Protein AF-A0A7V8LQ61-F1 (afdb_monomer)

Foldseek 3Di:
DDPPPPDDLVVLLVQLVVLLVVLVCLLVVLVVVLVVVLVVLQQVQLVPDPVSGRPPVSVVVSVVSVVVSVVVNVVSVVSSVVSNVSSVVSNVVSVVVVVVLVVQCVCVVVVVDPDHGPD

Radius of gyration: 26.33 Å; Cα contacts (8 Å, |Δi|>4): 80; chains: 1; bounding box: 48×16×79 Å

Organism: NCBI:txid83262

Sequence (119 aa):
MTDLLQVDPEALLSFAQQLDGRADDLEAGLAAQRMKVESVVA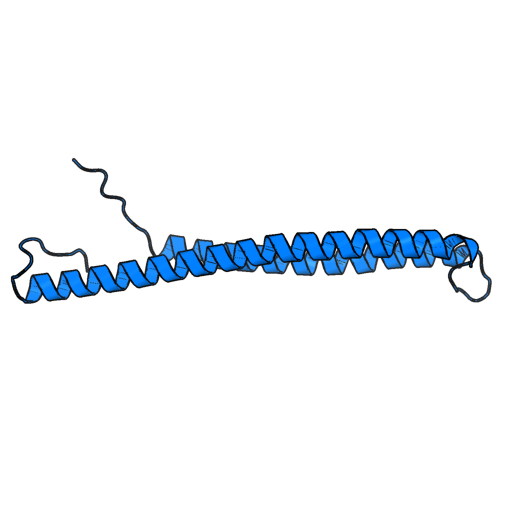RSGSLYTRDGRVAPVFKPMGSALAGVLDHAEENVGAVTATLRHDAELLREFVAQHEAAEQRAVHGWESGELQVKPRG

Mean predicted aligned error: 6.9 Å

Structure (mmCIF, N/CA/C/O backbone):
data_AF-A0A7V8LQ61-F1
#
_entry.id   AF-A0A7V8LQ61-F1
#
loop_
_atom_site.group_PDB
_atom_site.id
_atom_site.type_symbol
_atom_site.label_atom_id
_atom_site.label_alt_id
_atom_site.label_comp_id
_atom_site.label_asym_id
_atom_site.label_entity_id
_atom_site.label_seq_id
_atom_site.pdbx_PDB_ins_code
_atom_site.Cartn_x
_atom_site.Cartn_y
_atom_site.Cartn_z
_atom_site.occupancy
_atom_site.B_iso_or_equiv
_atom_site.auth_seq_id
_atom_site.auth_comp_id
_atom_site.auth_asym_id
_atom_site.auth_atom_id
_atom_site.pdbx_PDB_model_num
ATOM 1 N N . MET A 1 1 ? -0.844 3.196 41.492 1.00 37.62 1 MET A N 1
ATOM 2 C CA . MET A 1 1 ? -2.079 3.521 40.752 1.00 37.62 1 MET A CA 1
ATOM 3 C C . MET A 1 1 ? -1.843 3.070 39.337 1.00 37.62 1 MET A C 1
ATOM 5 O O . MET A 1 1 ? -0.885 3.524 38.734 1.00 37.62 1 MET A O 1
ATOM 9 N N . THR A 1 2 ? -2.592 2.061 38.920 1.00 43.72 2 THR A N 1
ATOM 10 C CA . THR A 1 2 ? -2.462 1.350 37.651 1.00 43.72 2 THR A CA 1
ATOM 11 C C . THR A 1 2 ? -2.472 2.325 36.481 1.00 43.72 2 THR A C 1
ATOM 13 O O . THR A 1 2 ? -3.417 3.098 36.333 1.00 43.72 2 THR A O 1
ATOM 16 N N . ASP A 1 3 ? -1.417 2.252 35.674 1.00 42.91 3 ASP A N 1
ATOM 17 C CA . ASP A 1 3 ? -1.360 2.733 34.296 1.00 42.91 3 ASP A CA 1
ATOM 18 C C . ASP A 1 3 ? -2.420 1.934 33.517 1.00 42.91 3 ASP A C 1
ATOM 20 O O . ASP A 1 3 ? -2.165 0.881 32.935 1.00 42.91 3 ASP A O 1
ATOM 24 N N . LEU A 1 4 ? -3.685 2.325 33.680 1.00 49.53 4 LEU A N 1
ATOM 25 C CA . LEU A 1 4 ? -4.788 1.792 32.900 1.00 49.53 4 LEU A CA 1
ATOM 26 C C . LEU A 1 4 ? -4.533 2.290 31.487 1.00 49.53 4 LEU A C 1
ATOM 28 O O . LEU A 1 4 ? -4.757 3.471 31.240 1.00 49.53 4 LEU A O 1
ATOM 32 N N . LEU A 1 5 ? -4.031 1.402 30.621 1.00 56.56 5 LEU A N 1
ATOM 33 C CA . LEU A 1 5 ? -3.982 1.558 29.167 1.00 56.56 5 LEU A CA 1
ATOM 34 C C . LEU A 1 5 ? -5.220 2.340 28.710 1.00 56.56 5 LEU A C 1
ATOM 36 O O . LEU A 1 5 ? -6.316 1.790 28.619 1.00 56.56 5 LEU A O 1
ATOM 40 N N . GLN A 1 6 ? -5.060 3.648 28.509 1.00 69.31 6 GLN A N 1
ATOM 41 C CA . GLN A 1 6 ? -6.094 4.475 27.915 1.00 69.31 6 GLN A CA 1
ATOM 42 C C . GLN A 1 6 ? -6.022 4.194 26.425 1.00 69.31 6 GLN A C 1
ATOM 44 O O . GLN A 1 6 ? -5.112 4.652 25.740 1.00 69.31 6 GLN A O 1
ATOM 49 N N . VAL A 1 7 ? -6.944 3.361 25.953 1.00 78.69 7 VAL A N 1
ATOM 50 C CA . VAL A 1 7 ? -7.161 3.178 24.524 1.00 78.69 7 VAL A CA 1
ATOM 51 C C . VAL A 1 7 ? -7.783 4.468 23.999 1.00 78.69 7 VAL A C 1
ATOM 53 O O . VAL A 1 7 ? -8.758 4.954 24.570 1.00 78.69 7 VAL A O 1
ATOM 56 N N . ASP A 1 8 ? -7.194 5.025 22.943 1.00 89.00 8 ASP A N 1
ATOM 57 C CA . ASP A 1 8 ? -7.723 6.164 22.191 1.00 89.00 8 ASP A CA 1
ATOM 58 C C . ASP A 1 8 ? -8.240 5.645 20.835 1.00 89.00 8 ASP A C 1
ATOM 60 O O . ASP A 1 8 ? -7.44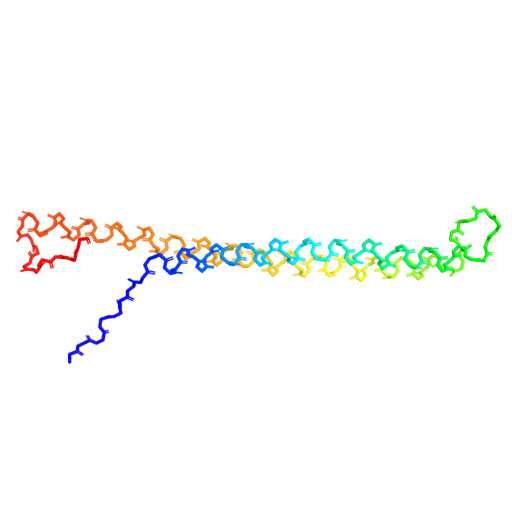4 5.432 19.913 1.00 89.00 8 ASP A O 1
ATOM 64 N N . PRO A 1 9 ? -9.553 5.364 20.712 1.00 90.25 9 PRO A N 1
ATOM 65 C CA . PRO A 1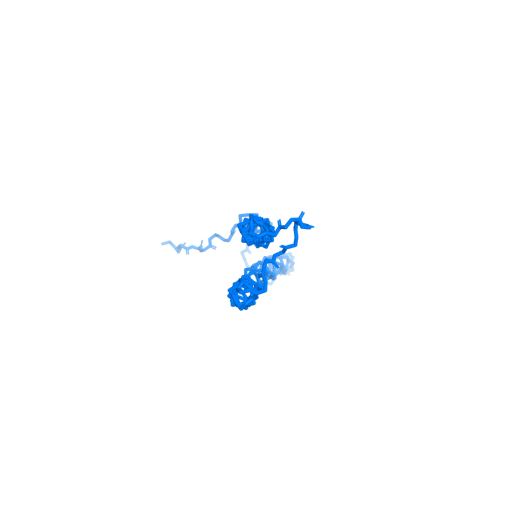 9 ? -10.133 4.810 19.492 1.00 90.25 9 PRO A CA 1
ATOM 66 C C . PRO A 1 9 ? -9.935 5.707 18.272 1.00 90.25 9 PRO A C 1
ATOM 68 O O . PRO A 1 9 ? -9.657 5.212 17.182 1.00 90.25 9 PRO A O 1
ATOM 71 N N . GLU A 1 10 ? -10.037 7.025 18.446 1.00 92.62 10 GLU A N 1
ATOM 72 C CA . GLU A 1 10 ? -9.917 7.984 17.349 1.00 92.62 10 GLU A CA 1
ATOM 73 C C . GLU A 1 10 ? -8.484 8.017 16.813 1.00 92.62 10 GLU A C 1
ATOM 75 O O . GLU A 1 10 ? -8.272 7.966 15.597 1.00 92.62 10 GLU A O 1
ATOM 80 N N . ALA A 1 11 ? -7.487 8.007 17.704 1.00 94.19 11 ALA A N 1
ATOM 81 C CA . ALA A 1 11 ? -6.088 7.910 17.304 1.00 94.19 11 ALA A CA 1
ATOM 82 C C . ALA A 1 11 ? -5.787 6.600 16.554 1.00 94.19 11 ALA A C 1
ATOM 84 O O . ALA A 1 11 ? -5.074 6.623 15.548 1.00 94.19 11 ALA A O 1
ATOM 85 N N . LEU A 1 12 ? -6.350 5.468 16.995 1.00 95.38 12 LEU A N 1
ATOM 86 C CA . LEU A 1 12 ? -6.172 4.173 16.327 1.00 95.38 12 LEU A CA 1
ATOM 87 C C . LEU A 1 12 ? -6.837 4.135 14.943 1.00 95.38 12 LEU A C 1
ATOM 89 O O . LEU A 1 12 ? -6.228 3.648 13.990 1.00 95.38 12 LEU A O 1
ATOM 93 N N . LEU A 1 13 ? -8.044 4.692 14.801 1.00 97.19 13 LEU A N 1
ATOM 94 C CA . LEU A 1 13 ? -8.728 4.800 13.508 1.00 97.19 13 LEU A CA 1
ATOM 95 C C . LEU A 1 13 ? -7.996 5.747 12.548 1.00 97.19 13 LEU A C 1
ATOM 97 O O . LEU A 1 13 ? -7.850 5.434 11.365 1.00 97.19 13 LEU A O 1
ATOM 101 N N . SER A 1 14 ? -7.485 6.871 13.055 1.00 97.88 14 SER A N 1
ATOM 102 C CA . SER A 1 14 ? -6.642 7.792 12.287 1.00 97.88 14 SER A CA 1
ATOM 103 C C . SER A 1 14 ? -5.362 7.106 11.815 1.00 97.88 14 SER A C 1
ATOM 105 O O . SER A 1 14 ? -4.975 7.237 10.653 1.00 97.88 14 SER A O 1
ATOM 107 N N . PHE A 1 15 ? -4.726 6.310 12.678 1.00 97.44 15 PHE A N 1
ATOM 108 C CA . PHE A 1 15 ? -3.546 5.543 12.299 1.00 97.44 15 PHE A CA 1
ATOM 109 C C . PHE A 1 15 ? -3.863 4.487 11.231 1.00 97.44 15 PHE A C 1
ATOM 111 O O . PHE A 1 15 ? -3.153 4.416 10.230 1.00 97.44 15 PHE A O 1
ATOM 118 N N . ALA A 1 16 ? -4.969 3.749 11.363 1.00 98.12 16 ALA A N 1
ATOM 119 C CA . ALA A 1 16 ? -5.434 2.818 10.333 1.00 98.12 16 ALA A CA 1
ATOM 120 C C . ALA A 1 16 ? -5.654 3.517 8.977 1.00 98.12 16 ALA A C 1
ATOM 122 O O . ALA A 1 16 ? -5.218 3.026 7.939 1.00 98.12 16 ALA A O 1
ATOM 123 N N . GLN A 1 17 ? -6.263 4.706 8.975 1.00 98.25 17 GLN A N 1
ATOM 124 C CA . GLN A 1 17 ? -6.431 5.501 7.755 1.00 98.25 17 GLN A CA 1
ATOM 125 C C . GLN A 1 17 ? -5.089 5.944 7.151 1.00 98.25 17 GLN A C 1
ATOM 127 O O . GLN A 1 17 ? -4.940 5.974 5.929 1.00 98.25 17 GLN A O 1
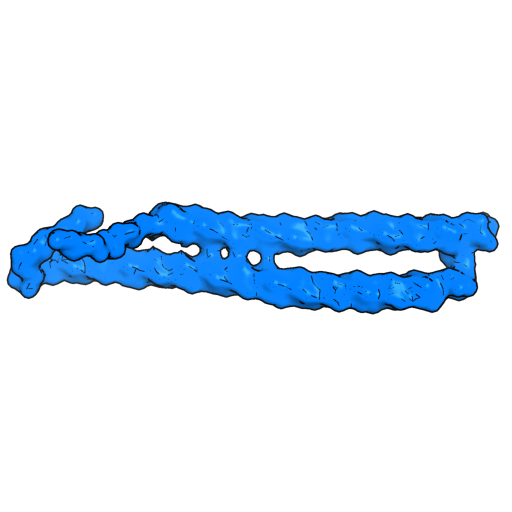ATOM 132 N N . GLN A 1 18 ? -4.101 6.281 7.984 1.00 98.38 18 GLN A N 1
ATOM 133 C CA . GLN A 1 18 ? -2.759 6.617 7.507 1.00 98.38 18 GLN A CA 1
ATOM 134 C C . GLN A 1 18 ? -2.068 5.414 6.859 1.00 98.38 18 GLN A C 1
ATOM 136 O O . GLN A 1 18 ? -1.392 5.603 5.850 1.00 98.38 18 GLN A O 1
ATOM 141 N N . LEU A 1 19 ? -2.234 4.200 7.395 1.00 98.44 19 LEU A N 1
ATOM 142 C CA . LEU A 1 19 ? -1.677 2.982 6.795 1.00 98.44 19 LEU A CA 1
ATOM 143 C C . LEU A 1 19 ? -2.233 2.745 5.384 1.00 98.44 19 LEU A C 1
ATOM 145 O O . LEU A 1 19 ? -1.447 2.532 4.460 1.00 98.44 19 LEU A O 1
ATOM 149 N N . ASP A 1 20 ? -3.548 2.887 5.199 1.00 98.06 20 ASP A N 1
ATOM 150 C CA . ASP A 1 20 ? -4.178 2.787 3.876 1.00 98.06 20 ASP A CA 1
ATOM 151 C C . ASP A 1 20 ? -3.665 3.871 2.918 1.00 98.06 20 ASP A C 1
ATOM 153 O O . ASP A 1 20 ? -3.262 3.572 1.797 1.00 98.06 20 ASP A O 1
ATOM 157 N N . GLY A 1 21 ? -3.580 5.126 3.375 1.00 98.06 21 GLY A N 1
ATOM 158 C CA . GLY A 1 21 ? -3.051 6.216 2.550 1.00 98.06 21 GLY A CA 1
ATOM 159 C C . GLY A 1 21 ? -1.595 5.991 2.125 1.00 98.06 21 GLY A C 1
ATOM 160 O O . GLY A 1 21 ? -1.229 6.253 0.982 1.00 98.06 21 GLY A O 1
ATOM 161 N N . ARG A 1 22 ? -0.754 5.446 3.015 1.00 98.12 22 ARG A N 1
ATOM 162 C CA . ARG A 1 22 ? 0.629 5.075 2.677 1.00 98.12 22 ARG A CA 1
ATOM 163 C C . ARG A 1 22 ? 0.692 3.917 1.688 1.00 98.12 22 ARG A C 1
ATOM 165 O O . ARG A 1 22 ? 1.597 3.906 0.855 1.00 98.12 22 ARG A O 1
ATOM 172 N N . ALA A 1 23 ? -0.231 2.962 1.779 1.00 98.31 23 ALA A N 1
ATOM 173 C CA . ALA A 1 23 ? -0.332 1.877 0.815 1.00 98.31 23 ALA A CA 1
ATOM 174 C C . ALA A 1 23 ? -0.654 2.414 -0.590 1.00 98.31 23 ALA A C 1
ATOM 176 O O . ALA A 1 23 ? 0.059 2.100 -1.544 1.00 98.31 23 ALA A O 1
ATOM 177 N N . ASP A 1 24 ? -1.642 3.302 -0.696 1.00 98.19 24 ASP A N 1
ATOM 178 C CA . ASP A 1 24 ? -2.035 3.920 -1.967 1.00 98.19 24 ASP A CA 1
ATOM 179 C C . ASP A 1 24 ? -0.905 4.781 -2.564 1.00 98.19 24 ASP A C 1
ATOM 181 O O . ASP A 1 24 ? -0.602 4.685 -3.757 1.00 98.19 24 ASP A O 1
ATOM 185 N N . ASP A 1 25 ? -0.222 5.576 -1.730 1.00 98.19 25 ASP A N 1
ATOM 186 C CA . ASP A 1 25 ? 0.927 6.394 -2.142 1.00 98.19 25 ASP A CA 1
ATOM 187 C C . ASP A 1 25 ? 2.069 5.537 -2.720 1.00 98.19 25 ASP A C 1
ATOM 189 O O . ASP A 1 25 ? 2.717 5.929 -3.698 1.00 98.19 25 ASP A O 1
ATOM 193 N N . LEU A 1 26 ? 2.338 4.369 -2.123 1.00 97.81 26 LEU A N 1
ATOM 194 C CA . LEU A 1 26 ? 3.389 3.454 -2.574 1.00 97.81 26 LEU A CA 1
ATOM 195 C C . LEU A 1 26 ? 3.059 2.831 -3.934 1.00 97.81 26 LEU A C 1
ATOM 197 O O . LEU A 1 26 ? 3.915 2.825 -4.823 1.00 97.81 26 LEU A O 1
ATOM 201 N N . GLU A 1 27 ? 1.829 2.348 -4.116 1.00 97.50 27 GLU A N 1
ATOM 202 C CA . GLU A 1 27 ? 1.369 1.775 -5.387 1.00 97.50 27 GLU A CA 1
ATOM 203 C C . GLU A 1 27 ? 1.389 2.820 -6.509 1.00 97.50 27 GLU A C 1
ATOM 205 O O . GLU A 1 27 ? 1.965 2.588 -7.579 1.00 97.50 27 GLU A O 1
ATOM 210 N N . ALA A 1 28 ? 0.835 4.009 -6.253 1.00 97.19 28 ALA A N 1
ATOM 211 C CA . ALA A 1 28 ? 0.818 5.101 -7.222 1.00 97.19 28 ALA A CA 1
ATOM 212 C C . ALA A 1 28 ? 2.237 5.585 -7.563 1.00 97.19 28 ALA A C 1
ATOM 214 O O . ALA A 1 28 ? 2.565 5.821 -8.733 1.00 97.19 28 ALA A O 1
ATOM 215 N N . GLY A 1 29 ? 3.100 5.704 -6.550 1.00 95.94 29 GLY A N 1
ATOM 216 C CA . GLY A 1 29 ? 4.496 6.089 -6.710 1.00 95.94 29 GLY A CA 1
ATOM 217 C C . GLY A 1 29 ? 5.272 5.106 -7.584 1.00 95.94 29 GLY A C 1
ATOM 218 O O . GLY A 1 29 ? 5.995 5.536 -8.490 1.00 95.94 29 GLY A O 1
ATOM 219 N N . LEU A 1 30 ? 5.094 3.800 -7.367 1.00 96.19 30 LEU A N 1
ATOM 220 C CA . LEU A 1 30 ? 5.752 2.772 -8.169 1.00 96.19 30 LEU A CA 1
ATOM 221 C C . LEU A 1 30 ? 5.277 2.797 -9.625 1.00 96.19 30 LEU A C 1
ATOM 223 O O . LEU A 1 30 ? 6.117 2.833 -10.528 1.00 96.19 30 LEU A O 1
ATOM 227 N N . ALA A 1 31 ? 3.965 2.859 -9.862 1.00 93.69 31 ALA A N 1
ATOM 228 C CA . ALA A 1 31 ? 3.407 2.929 -11.212 1.00 93.69 31 ALA A CA 1
ATOM 229 C C . ALA A 1 31 ? 3.947 4.146 -11.991 1.00 93.69 31 ALA A C 1
ATOM 231 O O . ALA A 1 31 ? 4.366 4.033 -13.148 1.00 93.69 31 ALA A O 1
ATOM 232 N N . ALA A 1 32 ? 4.029 5.308 -11.334 1.00 94.88 32 ALA A N 1
ATOM 233 C CA . ALA A 1 32 ? 4.593 6.515 -11.929 1.00 94.88 32 ALA A CA 1
ATOM 234 C C . ALA A 1 32 ? 6.090 6.365 -12.266 1.00 94.88 32 ALA A C 1
ATOM 236 O O . ALA A 1 32 ? 6.533 6.793 -13.340 1.00 94.88 32 ALA A O 1
ATOM 237 N N . GLN A 1 33 ? 6.886 5.751 -11.380 1.00 94.94 33 GLN A N 1
ATOM 238 C CA . GLN A 1 33 ? 8.308 5.512 -11.653 1.00 94.94 33 GLN A CA 1
ATOM 239 C C . GLN A 1 33 ? 8.518 4.480 -12.760 1.00 94.94 33 GLN A C 1
ATOM 241 O O . GLN A 1 33 ? 9.372 4.705 -13.621 1.00 94.94 33 GLN A O 1
ATOM 246 N N . ARG A 1 34 ? 7.723 3.405 -12.802 1.00 95.62 34 ARG A N 1
ATOM 247 C CA . ARG A 1 34 ? 7.771 2.400 -13.870 1.00 95.62 34 ARG A CA 1
ATOM 248 C C . ARG A 1 34 ? 7.628 3.044 -15.242 1.00 95.62 34 ARG A C 1
ATOM 250 O O . ARG A 1 34 ? 8.535 2.929 -16.068 1.00 95.62 34 ARG A O 1
ATOM 257 N N . MET A 1 35 ? 6.557 3.815 -15.444 1.00 93.00 35 MET A N 1
ATOM 258 C CA . MET A 1 35 ? 6.316 4.523 -16.706 1.00 93.00 35 MET A CA 1
ATOM 259 C C . MET A 1 35 ? 7.497 5.418 -17.099 1.00 93.00 35 MET A C 1
ATOM 261 O O . MET A 1 35 ? 7.891 5.480 -18.267 1.00 93.00 35 MET A O 1
ATOM 265 N N . LYS A 1 36 ? 8.083 6.122 -16.125 1.00 95.50 36 LYS A N 1
ATOM 266 C CA . LYS A 1 36 ? 9.219 7.015 -16.360 1.00 95.50 36 LYS A CA 1
ATOM 267 C C . LYS A 1 36 ? 10.468 6.244 -16.787 1.00 95.50 36 LYS A C 1
ATOM 269 O O . LYS A 1 36 ? 11.113 6.637 -17.758 1.00 95.50 36 LYS A O 1
ATOM 274 N N . VAL A 1 37 ? 10.813 5.169 -16.082 1.00 95.12 37 VAL A N 1
ATOM 275 C CA . VAL A 1 37 ? 12.031 4.388 -16.342 1.00 95.12 37 VAL A CA 1
ATOM 276 C C . VAL A 1 37 ? 11.926 3.640 -17.672 1.00 95.12 37 VAL A C 1
ATOM 278 O O . VAL A 1 37 ? 12.845 3.726 -18.489 1.00 95.12 37 VAL A O 1
ATOM 281 N N . GLU A 1 38 ? 10.791 2.994 -17.948 1.00 94.00 38 GLU A N 1
ATOM 282 C CA . GLU A 1 38 ? 10.543 2.325 -19.231 1.00 94.00 38 GLU A CA 1
ATOM 283 C C . GLU A 1 38 ? 10.605 3.313 -20.405 1.00 94.00 38 GLU A C 1
ATOM 285 O O . GLU A 1 38 ? 11.249 3.036 -21.417 1.00 94.00 38 GLU A O 1
ATOM 290 N N . SER A 1 39 ? 10.020 4.508 -20.252 1.00 93.38 39 SER A N 1
ATOM 291 C CA . SER A 1 39 ? 10.068 5.569 -21.268 1.00 93.38 39 SER A CA 1
ATOM 292 C C . SER A 1 39 ? 11.493 6.056 -21.545 1.00 93.38 39 SER A C 1
ATOM 294 O O . SER A 1 39 ? 11.867 6.252 -22.705 1.00 93.38 39 SER A O 1
ATOM 296 N N . VAL A 1 40 ? 12.320 6.217 -20.505 1.00 94.06 40 VAL A N 1
ATOM 297 C CA . VAL A 1 40 ? 13.735 6.591 -20.661 1.00 94.06 40 VAL A CA 1
ATOM 298 C C . VAL A 1 40 ? 14.501 5.504 -21.411 1.00 94.06 40 VAL A C 1
ATOM 300 O O . VAL A 1 40 ? 15.233 5.820 -22.349 1.00 94.06 40 VAL A O 1
ATOM 303 N N . VAL A 1 41 ? 14.312 4.232 -21.056 1.00 92.12 41 VAL A N 1
ATOM 304 C CA . VAL A 1 41 ? 14.988 3.118 -21.736 1.00 92.12 41 VAL A CA 1
ATOM 305 C C . VAL A 1 41 ? 14.540 2.987 -23.189 1.00 92.12 41 VAL A C 1
ATOM 307 O O . VAL A 1 41 ? 15.387 2.866 -24.078 1.00 92.12 41 VAL A O 1
ATOM 310 N N . ALA A 1 42 ? 13.236 3.082 -23.455 1.00 91.56 42 ALA A N 1
ATOM 311 C CA . ALA A 1 42 ? 12.701 3.050 -24.811 1.00 91.56 42 ALA A CA 1
ATOM 312 C C . ALA A 1 42 ? 13.261 4.198 -25.663 1.00 91.56 42 ALA A C 1
ATOM 314 O O . ALA A 1 42 ? 13.729 3.970 -26.779 1.00 91.56 42 ALA A O 1
ATOM 315 N N . ARG A 1 43 ? 13.295 5.418 -25.111 1.00 92.88 43 ARG A N 1
ATOM 316 C CA . ARG A 1 43 ? 13.845 6.598 -25.788 1.00 92.88 43 ARG A CA 1
ATOM 317 C C . ARG A 1 43 ? 15.328 6.436 -26.097 1.00 92.88 43 ARG A C 1
ATOM 319 O O . ARG A 1 43 ? 15.743 6.715 -27.217 1.00 92.88 43 ARG A O 1
ATOM 326 N N . SER A 1 44 ? 16.123 5.966 -25.138 1.00 91.19 44 SER A N 1
ATOM 327 C CA . SER A 1 44 ? 17.551 5.711 -25.353 1.00 91.19 44 SER A CA 1
ATOM 328 C C . SER A 1 44 ? 17.772 4.674 -26.454 1.00 91.19 44 SER A C 1
ATOM 330 O O . SER A 1 44 ? 18.590 4.883 -27.345 1.00 91.19 44 SER A O 1
ATOM 332 N N . GLY A 1 45 ? 16.995 3.589 -26.453 1.00 89.94 45 GLY A N 1
ATOM 333 C CA . GLY A 1 45 ? 17.082 2.550 -27.476 1.00 89.94 45 GLY A CA 1
ATOM 334 C C . GLY A 1 45 ? 16.600 2.992 -28.863 1.00 89.94 45 GLY A C 1
ATOM 335 O O . GLY A 1 45 ? 17.070 2.446 -29.862 1.00 89.94 45 GLY A O 1
ATOM 336 N N . SER A 1 46 ? 15.695 3.973 -28.952 1.00 92.06 46 SER A N 1
ATOM 337 C CA . SER A 1 46 ? 15.199 4.499 -30.231 1.00 92.06 46 SER A CA 1
ATOM 338 C C . SER A 1 46 ? 16.147 5.478 -30.921 1.00 92.06 46 SER A C 1
ATOM 340 O O . SER A 1 46 ? 16.010 5.700 -32.118 1.00 92.06 46 SER A O 1
ATOM 342 N N . LEU A 1 47 ? 17.137 6.039 -30.214 1.00 93.75 47 LEU A N 1
ATOM 343 C CA . LEU A 1 47 ? 18.119 6.969 -30.803 1.00 93.75 47 LEU A CA 1
ATOM 344 C C . LEU A 1 47 ? 18.964 6.340 -31.924 1.00 93.75 47 LEU A C 1
ATOM 346 O O . LEU A 1 47 ? 19.603 7.051 -32.695 1.00 93.75 47 LEU A O 1
ATOM 350 N N . TYR A 1 48 ? 18.967 5.011 -32.016 1.00 90.69 48 TYR A N 1
ATOM 351 C CA . TYR A 1 48 ? 19.781 4.239 -32.951 1.00 90.69 48 TYR A CA 1
ATOM 352 C C . TYR A 1 48 ? 19.001 3.745 -34.177 1.00 90.69 48 TYR A C 1
ATOM 354 O O . TYR A 1 48 ? 19.535 2.971 -34.972 1.00 90.69 48 TYR A O 1
ATOM 362 N N . THR A 1 49 ? 17.744 4.159 -34.347 1.00 91.56 49 THR A N 1
ATOM 363 C CA . THR A 1 49 ? 16.904 3.772 -35.488 1.00 91.56 49 THR A CA 1
ATOM 364 C C . THR A 1 49 ? 16.295 5.001 -36.158 1.00 91.56 49 THR A C 1
ATOM 366 O O . THR A 1 49 ? 16.046 6.027 -35.531 1.00 91.56 49 THR A O 1
ATOM 369 N N . ARG A 1 50 ? 16.054 4.917 -37.472 1.00 88.62 50 ARG A N 1
ATOM 370 C CA . ARG A 1 50 ? 15.395 6.002 -38.222 1.00 88.62 50 ARG A CA 1
ATOM 371 C C . ARG A 1 50 ? 13.878 6.009 -38.057 1.00 88.62 50 ARG A C 1
ATOM 373 O O . ARG A 1 50 ? 13.262 7.048 -38.252 1.00 88.62 50 ARG A O 1
ATOM 380 N N . ASP A 1 51 ? 13.283 4.863 -37.740 1.00 91.69 51 ASP A N 1
ATOM 381 C CA . ASP A 1 51 ? 11.837 4.700 -37.577 1.00 91.69 51 ASP A CA 1
ATOM 382 C C . ASP A 1 51 ? 11.362 4.972 -36.138 1.00 91.69 51 ASP A C 1
ATOM 384 O O . ASP A 1 51 ? 10.180 4.815 -35.844 1.00 91.69 51 ASP A O 1
ATOM 388 N N . GLY A 1 52 ? 12.270 5.378 -35.240 1.00 88.12 52 GLY A N 1
ATOM 389 C CA . GLY A 1 52 ? 11.957 5.716 -33.851 1.00 88.12 52 GLY A CA 1
ATOM 390 C C . GLY A 1 52 ? 11.624 4.507 -32.974 1.00 88.12 52 GLY A C 1
ATOM 391 O O . GLY A 1 52 ? 11.194 4.676 -31.834 1.00 88.12 52 GLY A O 1
ATOM 392 N N . ARG A 1 53 ? 11.820 3.279 -33.468 1.00 91.69 53 ARG A N 1
ATOM 393 C CA . ARG A 1 53 ? 11.639 2.057 -32.674 1.00 91.69 53 ARG A CA 1
ATOM 394 C C . ARG A 1 53 ? 12.889 1.740 -31.863 1.00 91.69 53 ARG A C 1
ATOM 396 O O . ARG A 1 53 ? 14.001 2.036 -32.285 1.00 91.69 53 ARG A O 1
ATOM 403 N N . VAL A 1 54 ? 12.734 1.063 -30.728 1.00 91.81 54 VAL A N 1
ATOM 404 C CA . VAL A 1 54 ? 13.876 0.550 -29.951 1.00 91.81 54 VAL A CA 1
ATOM 405 C C . VAL A 1 54 ? 14.724 -0.377 -30.826 1.00 91.81 54 VAL A C 1
ATOM 407 O O . VAL A 1 54 ? 14.204 -1.357 -31.373 1.00 91.81 54 VAL A O 1
ATOM 410 N N . ALA A 1 55 ? 16.024 -0.092 -30.957 1.00 92.12 55 ALA A N 1
ATOM 411 C CA . ALA A 1 55 ? 16.901 -0.924 -31.773 1.00 92.12 55 ALA A CA 1
ATOM 412 C C . ALA A 1 55 ? 16.963 -2.364 -31.219 1.00 92.12 55 ALA A C 1
ATOM 414 O O . ALA A 1 55 ? 17.030 -2.544 -29.999 1.00 92.12 55 ALA A O 1
ATOM 415 N N . PRO A 1 56 ? 16.983 -3.404 -32.079 1.00 91.88 56 PRO A N 1
ATOM 416 C CA . PRO A 1 56 ? 16.903 -4.801 -31.642 1.00 91.88 56 PRO A CA 1
ATOM 417 C C . PRO A 1 56 ? 17.939 -5.209 -30.588 1.00 91.88 56 PRO A C 1
ATOM 419 O O . PRO A 1 56 ? 17.619 -5.996 -29.702 1.00 91.88 56 PRO A O 1
ATOM 422 N N . VAL A 1 57 ? 19.144 -4.634 -30.643 1.00 92.31 57 VAL A N 1
ATOM 423 C CA . VAL A 1 57 ? 20.234 -4.907 -29.691 1.00 92.31 57 VAL A CA 1
ATOM 424 C C . VAL A 1 57 ? 19.905 -4.487 -28.249 1.00 92.31 57 VAL A C 1
ATOM 426 O O . VAL A 1 57 ? 20.427 -5.081 -27.313 1.00 92.31 57 VAL A O 1
ATOM 429 N N . PHE A 1 58 ? 18.997 -3.523 -28.049 1.00 91.62 58 PHE A N 1
ATOM 430 C CA . PHE A 1 58 ? 18.574 -3.066 -26.718 1.00 91.62 58 PHE A CA 1
ATOM 431 C C . PHE A 1 58 ? 17.337 -3.799 -26.182 1.00 91.62 58 PHE A C 1
ATOM 433 O O . PHE A 1 58 ? 16.992 -3.630 -25.014 1.00 91.62 58 PHE A O 1
ATOM 440 N N . LYS A 1 59 ? 16.673 -4.642 -26.988 1.00 89.50 59 LYS A N 1
ATOM 441 C CA . LYS A 1 59 ? 15.494 -5.402 -26.535 1.00 89.50 59 LYS A CA 1
ATOM 442 C C . LYS A 1 59 ? 15.767 -6.278 -25.301 1.00 89.50 59 LYS A C 1
ATOM 444 O O . LYS A 1 59 ? 14.936 -6.241 -24.396 1.00 89.50 59 LYS A O 1
ATOM 449 N N . PRO A 1 60 ? 16.899 -7.010 -25.198 1.00 93.75 60 PRO A N 1
ATOM 450 C CA . PRO A 1 60 ? 17.196 -7.793 -23.997 1.00 93.75 60 PRO A CA 1
ATOM 451 C C . PRO A 1 60 ? 17.289 -6.930 -22.734 1.00 93.75 60 PRO A C 1
ATOM 453 O O . PRO A 1 60 ? 16.802 -7.329 -21.683 1.00 93.75 60 PRO A O 1
ATOM 456 N N . MET A 1 61 ? 17.844 -5.719 -22.846 1.00 90.56 61 MET A N 1
ATOM 457 C CA . MET A 1 61 ? 17.925 -4.773 -21.730 1.00 90.56 61 MET A CA 1
ATOM 458 C C . MET A 1 61 ? 16.535 -4.298 -21.290 1.00 90.56 61 MET A C 1
ATOM 460 O O . MET A 1 61 ? 16.259 -4.256 -20.096 1.00 90.56 61 MET A O 1
ATOM 464 N N . GLY A 1 62 ? 15.647 -3.989 -22.241 1.00 92.00 62 GLY A N 1
ATOM 465 C CA . GLY A 1 62 ? 14.254 -3.645 -21.939 1.00 92.00 62 GLY A CA 1
ATOM 466 C C . GLY A 1 62 ? 13.502 -4.785 -21.245 1.00 92.00 62 GLY A C 1
ATOM 467 O O . GLY A 1 62 ? 12.789 -4.543 -20.279 1.00 92.00 62 GLY A O 1
ATOM 468 N N . SER A 1 63 ? 13.721 -6.031 -21.678 1.00 92.81 63 SER A N 1
ATOM 469 C CA . SER A 1 63 ? 13.129 -7.212 -21.036 1.00 92.81 63 SER A CA 1
ATOM 470 C C . SER A 1 63 ? 13.658 -7.439 -19.618 1.00 92.81 63 SER A C 1
ATOM 472 O O . SER A 1 63 ? 12.883 -7.781 -18.733 1.00 92.81 63 SER A O 1
ATOM 474 N N . ALA A 1 64 ? 14.962 -7.253 -19.396 1.00 95.31 64 ALA A N 1
ATOM 475 C CA . ALA A 1 64 ? 15.557 -7.374 -18.068 1.00 95.31 64 ALA A CA 1
ATOM 476 C C . ALA A 1 64 ? 15.032 -6.290 -17.117 1.00 95.31 64 ALA A C 1
ATOM 478 O O . ALA A 1 64 ? 14.707 -6.586 -15.971 1.00 95.31 64 ALA A O 1
ATOM 479 N N . LEU A 1 65 ? 14.897 -5.051 -17.603 1.00 94.81 65 LEU A N 1
ATOM 480 C CA . LEU A 1 65 ? 14.285 -3.971 -16.836 1.00 94.81 65 LEU A CA 1
ATOM 481 C C . LEU A 1 65 ? 12.834 -4.301 -16.469 1.00 94.81 65 LEU A C 1
ATOM 483 O O . LEU A 1 65 ? 12.475 -4.150 -15.308 1.00 94.81 65 LEU A O 1
ATOM 487 N N . ALA A 1 66 ? 12.027 -4.762 -17.430 1.00 94.19 66 ALA A N 1
ATOM 488 C CA . ALA A 1 66 ? 10.638 -5.133 -17.173 1.00 94.19 66 ALA A CA 1
ATOM 489 C C . ALA A 1 66 ? 10.541 -6.184 -16.056 1.00 94.19 66 ALA A C 1
ATOM 491 O O . ALA A 1 66 ? 9.818 -5.961 -15.097 1.00 94.19 66 ALA A O 1
ATOM 492 N N . GLY A 1 67 ? 11.361 -7.242 -16.099 1.00 96.69 67 GLY A N 1
ATOM 493 C CA . GLY A 1 67 ? 11.369 -8.262 -15.043 1.00 96.69 67 GLY A CA 1
ATOM 494 C C . GLY A 1 67 ? 11.762 -7.727 -13.658 1.00 96.69 67 GLY A C 1
ATOM 495 O O . GLY A 1 67 ? 11.197 -8.139 -12.651 1.00 96.69 67 GLY A O 1
ATOM 496 N N . VAL A 1 68 ? 12.697 -6.773 -13.581 1.00 96.56 68 VAL A N 1
ATOM 497 C CA . VAL A 1 68 ? 13.032 -6.109 -12.306 1.00 96.56 68 VAL A CA 1
ATOM 498 C C . VAL A 1 68 ? 11.863 -5.261 -11.795 1.00 96.56 68 VAL A C 1
ATOM 500 O O . VAL A 1 68 ? 11.610 -5.238 -10.592 1.00 96.56 68 VAL A O 1
ATOM 503 N N . LEU A 1 69 ? 11.158 -4.563 -12.688 1.00 96.69 69 LEU A N 1
ATOM 504 C CA . LEU A 1 69 ? 10.004 -3.736 -12.329 1.00 96.69 69 LEU A CA 1
ATOM 505 C C . LEU A 1 69 ? 8.798 -4.586 -11.914 1.00 96.69 69 LEU A C 1
ATOM 507 O O . LEU A 1 69 ? 8.133 -4.226 -10.949 1.00 96.69 69 LEU A O 1
ATOM 511 N N . ASP A 1 70 ? 8.581 -5.734 -12.555 1.00 97.19 70 ASP A N 1
ATOM 512 C CA . ASP A 1 70 ? 7.552 -6.703 -12.162 1.00 97.19 70 ASP A CA 1
ATOM 513 C C . ASP A 1 70 ? 7.800 -7.200 -10.726 1.00 97.19 70 ASP A C 1
ATOM 515 O O . ASP A 1 70 ? 6.905 -7.160 -9.886 1.00 97.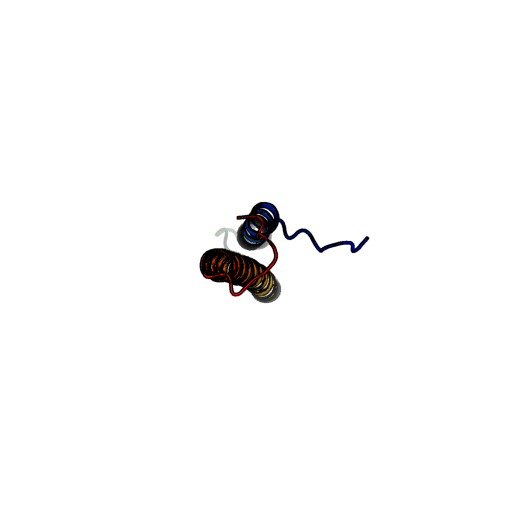19 70 ASP A O 1
ATOM 519 N N . HIS A 1 71 ? 9.044 -7.549 -10.379 1.00 97.62 71 HIS A N 1
ATOM 520 C CA . HIS A 1 71 ? 9.388 -7.905 -8.997 1.00 97.62 71 HIS A CA 1
ATOM 521 C C . HIS A 1 71 ? 9.230 -6.744 -8.008 1.00 97.62 71 HIS A C 1
ATOM 523 O O . HIS A 1 71 ? 8.893 -6.955 -6.842 1.00 97.62 71 HIS A O 1
ATOM 529 N N . ALA A 1 72 ? 9.495 -5.506 -8.431 1.00 97.12 72 ALA A N 1
ATOM 530 C CA . ALA A 1 72 ? 9.240 -4.345 -7.585 1.00 97.12 72 ALA A CA 1
ATOM 531 C C . ALA A 1 72 ? 7.736 -4.182 -7.302 1.00 97.12 72 ALA A C 1
ATOM 533 O O . ALA A 1 72 ? 7.373 -3.874 -6.167 1.00 97.12 72 ALA A O 1
ATOM 534 N N . GLU A 1 73 ? 6.876 -4.439 -8.291 1.00 97.00 73 GLU A N 1
ATOM 535 C CA . GLU A 1 73 ? 5.415 -4.428 -8.139 1.00 97.00 73 GLU A CA 1
ATOM 536 C C . GLU A 1 73 ? 4.923 -5.530 -7.212 1.00 97.00 73 GLU A C 1
ATOM 538 O O . GLU A 1 73 ? 4.131 -5.247 -6.316 1.00 97.00 73 GLU A O 1
ATOM 543 N N . GLU A 1 74 ? 5.440 -6.749 -7.349 1.00 97.81 74 GLU A N 1
ATOM 544 C CA . GLU A 1 74 ? 5.127 -7.852 -6.434 1.00 97.81 74 GLU A CA 1
ATOM 545 C C . GLU A 1 74 ? 5.480 -7.495 -4.982 1.00 97.81 74 GLU A C 1
ATOM 547 O O . GLU A 1 74 ? 4.670 -7.678 -4.071 1.00 97.81 74 GLU A O 1
ATOM 552 N N . ASN A 1 75 ? 6.670 -6.929 -4.762 1.00 97.94 75 ASN A N 1
ATOM 553 C CA . ASN A 1 75 ? 7.125 -6.537 -3.430 1.00 97.94 75 ASN A CA 1
ATOM 554 C C . ASN A 1 75 ? 6.283 -5.400 -2.838 1.00 97.94 75 ASN A C 1
ATOM 556 O O . ASN A 1 75 ? 5.907 -5.463 -1.667 1.00 97.94 75 ASN A O 1
ATOM 560 N N . VAL A 1 76 ? 5.971 -4.366 -3.626 1.00 98.12 76 VAL A N 1
ATOM 561 C CA . VAL A 1 76 ? 5.099 -3.274 -3.168 1.00 98.12 76 VAL A CA 1
ATOM 562 C C . VAL A 1 76 ? 3.693 -3.796 -2.896 1.00 98.12 76 VAL A C 1
ATOM 564 O O . VAL A 1 76 ? 3.135 -3.469 -1.852 1.00 98.12 76 VAL A O 1
ATOM 567 N N . GLY A 1 77 ? 3.150 -4.671 -3.742 1.00 98.06 77 GLY A N 1
ATOM 568 C CA . GLY A 1 77 ? 1.865 -5.326 -3.504 1.00 98.06 77 GLY A CA 1
ATOM 569 C C . GLY A 1 77 ? 1.836 -6.099 -2.181 1.00 98.06 77 GLY A C 1
ATOM 570 O O . GLY A 1 77 ? 0.899 -5.961 -1.401 1.00 98.06 77 GLY A O 1
ATOM 571 N N . ALA A 1 78 ? 2.893 -6.850 -1.864 1.00 98.31 78 ALA A N 1
ATOM 572 C CA . ALA A 1 78 ? 2.988 -7.582 -0.599 1.00 98.31 78 ALA A CA 1
ATOM 573 C C . ALA A 1 78 ? 3.058 -6.652 0.630 1.00 98.31 78 ALA A C 1
ATOM 575 O O . ALA A 1 78 ? 2.388 -6.889 1.641 1.00 98.31 78 ALA A O 1
ATOM 576 N N . VAL A 1 79 ? 3.844 -5.573 0.547 1.00 98.38 79 VAL A N 1
ATOM 577 C CA . VAL A 1 79 ? 3.967 -4.591 1.636 1.00 98.38 79 VAL A CA 1
ATOM 578 C C . VAL A 1 79 ? 2.645 -3.863 1.856 1.00 98.38 79 VAL A C 1
ATOM 580 O O . VAL A 1 79 ? 2.174 -3.761 2.983 1.00 98.38 79 VAL A O 1
ATOM 583 N N . THR A 1 80 ? 2.015 -3.385 0.788 1.00 98.44 80 THR A N 1
ATOM 584 C CA . THR A 1 80 ? 0.754 -2.638 0.868 1.00 98.44 80 THR A CA 1
ATOM 585 C C . THR A 1 80 ? -0.416 -3.507 1.312 1.00 98.44 80 THR A C 1
ATOM 587 O O . THR A 1 80 ? -1.237 -3.044 2.099 1.00 98.44 80 THR A O 1
ATOM 590 N N . ALA A 1 81 ? -0.451 -4.784 0.922 1.00 98.50 81 ALA A N 1
ATOM 591 C CA . ALA A 1 81 ? -1.391 -5.754 1.477 1.00 98.50 81 ALA A CA 1
ATOM 592 C C . ALA A 1 81 ? -1.223 -5.908 2.996 1.00 98.50 81 ALA A C 1
ATOM 594 O O . ALA A 1 81 ? -2.214 -5.922 3.722 1.00 98.50 81 ALA A O 1
ATOM 595 N N . THR A 1 82 ? 0.021 -5.959 3.484 1.00 98.31 82 THR A N 1
ATOM 596 C CA . THR A 1 82 ? 0.303 -5.998 4.929 1.00 98.31 82 THR A CA 1
ATOM 597 C C . THR A 1 82 ? -0.198 -4.736 5.632 1.00 98.31 82 THR A C 1
ATOM 599 O O . THR A 1 82 ? -0.897 -4.838 6.632 1.00 98.31 82 THR A O 1
ATOM 602 N N . LEU A 1 83 ? 0.082 -3.547 5.083 1.00 98.44 83 LEU A N 1
ATOM 603 C CA . LEU A 1 83 ? -0.368 -2.278 5.673 1.00 98.44 83 LEU A CA 1
ATOM 604 C C . LEU A 1 83 ? -1.897 -2.191 5.775 1.00 98.44 83 LEU A C 1
ATOM 606 O O . LEU A 1 83 ? -2.421 -1.767 6.804 1.00 98.44 83 LEU A O 1
ATOM 610 N N . ARG A 1 84 ? -2.608 -2.615 4.724 1.00 98.44 84 ARG A N 1
ATOM 611 C CA . ARG A 1 84 ? -4.077 -2.643 4.702 1.00 98.44 84 ARG A CA 1
ATOM 612 C C . ARG A 1 84 ? -4.633 -3.658 5.699 1.00 98.44 84 ARG A C 1
ATOM 614 O O . ARG A 1 84 ? -5.592 -3.361 6.404 1.00 98.44 84 ARG A O 1
ATOM 621 N N . HIS A 1 85 ? -3.999 -4.824 5.813 1.00 98.44 85 HIS A N 1
ATOM 622 C CA . HIS A 1 85 ? -4.376 -5.819 6.812 1.00 98.44 85 HIS A CA 1
ATOM 623 C C . HIS A 1 85 ? -4.200 -5.289 8.244 1.00 98.44 85 HIS A C 1
ATOM 625 O O . HIS A 1 85 ? -5.108 -5.407 9.063 1.00 98.44 85 HIS A O 1
ATOM 631 N N . ASP A 1 86 ? -3.080 -4.628 8.538 1.00 98.19 86 ASP A N 1
ATOM 632 C CA . ASP A 1 86 ? -2.849 -4.012 9.848 1.00 98.19 86 ASP A CA 1
ATOM 633 C C . ASP A 1 86 ? -3.885 -2.908 10.144 1.00 98.19 86 ASP A C 1
ATOM 635 O O . ASP A 1 86 ? -4.383 -2.800 11.268 1.00 98.19 86 ASP A O 1
ATOM 639 N N . ALA A 1 87 ? -4.274 -2.121 9.134 1.00 98.25 87 ALA A N 1
ATOM 640 C CA . ALA A 1 87 ? -5.343 -1.130 9.255 1.00 98.25 87 ALA A CA 1
ATOM 641 C C . ALA A 1 87 ? -6.703 -1.769 9.591 1.00 98.25 87 ALA A C 1
ATOM 643 O O . ALA A 1 87 ? -7.452 -1.241 10.417 1.00 98.25 87 ALA A O 1
ATOM 644 N N . GLU A 1 88 ? -7.032 -2.909 8.981 1.00 98.38 88 GLU A N 1
ATOM 645 C CA . GLU A 1 88 ? -8.235 -3.685 9.301 1.00 98.38 88 GLU A CA 1
ATOM 646 C C . GLU A 1 88 ? -8.213 -4.205 10.741 1.00 98.38 88 GLU A C 1
ATOM 648 O O . GLU A 1 88 ? -9.195 -4.022 11.461 1.00 98.38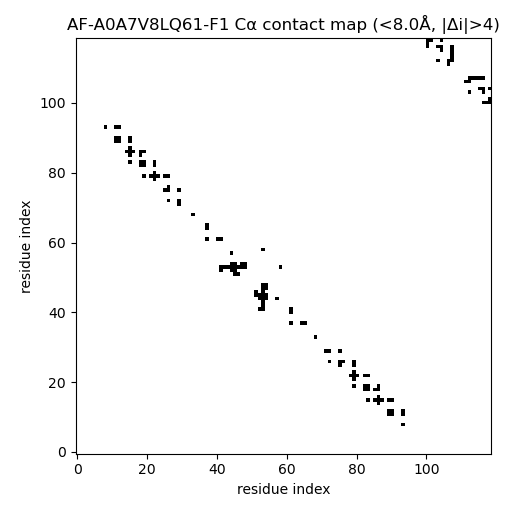 88 GLU A O 1
ATOM 653 N N . LEU A 1 89 ? -7.089 -4.769 11.194 1.00 98.12 89 LEU A N 1
ATOM 654 C CA . LEU A 1 89 ? -6.940 -5.262 12.567 1.00 98.12 89 LEU A CA 1
ATOM 655 C C . LEU A 1 89 ? -7.120 -4.145 13.604 1.00 98.12 89 LEU A C 1
ATOM 657 O O . LEU A 1 89 ? -7.749 -4.354 14.643 1.00 98.12 89 LEU A O 1
ATOM 661 N N . LEU A 1 90 ? -6.618 -2.939 13.322 1.00 97.44 90 LEU A N 1
ATOM 662 C CA . LEU A 1 90 ? -6.819 -1.773 14.186 1.00 97.44 90 LEU A CA 1
ATOM 663 C C . LEU A 1 90 ? -8.295 -1.368 14.274 1.00 97.44 90 LEU A C 1
ATOM 665 O O . LEU A 1 90 ? -8.794 -1.086 15.365 1.00 97.44 90 LEU A O 1
ATOM 669 N N . ARG A 1 91 ? -9.013 -1.369 13.145 1.00 97.69 91 ARG A N 1
ATOM 670 C CA . ARG A 1 91 ? -10.458 -1.088 13.116 1.00 97.69 91 ARG A CA 1
ATOM 671 C C . ARG A 1 91 ? -11.249 -2.143 13.873 1.00 97.69 91 ARG A C 1
ATOM 673 O O . ARG A 1 91 ? -12.160 -1.800 14.623 1.00 97.69 91 ARG A O 1
ATOM 680 N N . GLU A 1 92 ? -10.894 -3.413 13.699 1.00 97.62 92 GLU A N 1
ATOM 681 C CA . GLU A 1 92 ? -11.528 -4.514 14.416 1.00 97.62 92 GLU A CA 1
ATOM 682 C C . GLU A 1 92 ? -11.311 -4.382 15.925 1.00 97.62 92 GLU A C 1
ATOM 684 O O . GLU A 1 92 ? -12.264 -4.488 16.696 1.00 97.62 92 GLU A O 1
ATOM 689 N N . PHE A 1 93 ? -10.085 -4.078 16.354 1.00 95.88 93 PHE A N 1
ATOM 690 C CA . PHE A 1 93 ? -9.779 -3.847 17.761 1.00 95.88 93 PHE A CA 1
ATOM 691 C C . PHE A 1 93 ? -10.622 -2.709 18.355 1.00 95.88 93 PHE A C 1
ATOM 693 O O . PHE A 1 93 ? -11.194 -2.870 19.435 1.00 95.88 93 PHE A O 1
ATOM 700 N N . VAL A 1 94 ? -10.756 -1.585 17.642 1.00 94.75 94 VAL A N 1
ATOM 701 C CA . VAL A 1 94 ? -11.609 -0.464 18.070 1.00 94.75 94 VAL A CA 1
ATOM 702 C C . VAL A 1 94 ? -13.073 -0.894 18.193 1.00 94.75 94 VAL A C 1
ATOM 704 O O . VAL A 1 94 ? -13.694 -0.644 19.224 1.00 94.75 94 VAL A O 1
ATOM 707 N N . ALA A 1 95 ? -13.609 -1.620 17.210 1.00 94.62 95 ALA A N 1
ATOM 708 C CA . ALA A 1 95 ? -14.982 -2.122 17.268 1.00 94.62 95 ALA A CA 1
ATOM 709 C C . ALA A 1 95 ? -15.206 -3.081 18.455 1.00 94.62 95 ALA A C 1
ATOM 711 O O . ALA A 1 95 ? -16.229 -3.017 19.141 1.00 94.62 95 ALA A O 1
ATOM 712 N N . GLN A 1 96 ? -14.239 -3.961 18.737 1.00 93.94 96 GLN A N 1
ATOM 713 C CA . GLN A 1 96 ? -14.289 -4.857 19.895 1.00 93.94 96 GLN A CA 1
ATOM 714 C C . GLN A 1 96 ? -14.239 -4.082 21.220 1.00 93.94 96 GLN A C 1
ATOM 716 O O . GLN A 1 96 ? -14.962 -4.437 22.157 1.00 93.94 96 GLN A O 1
ATOM 721 N N . HIS A 1 97 ? -13.425 -3.023 21.290 1.00 91.19 97 HIS A N 1
ATOM 722 C CA . HIS A 1 97 ? -13.335 -2.132 22.445 1.00 91.19 97 HIS A CA 1
ATOM 723 C C . HIS A 1 97 ? -14.665 -1.410 22.700 1.00 91.19 97 HIS A C 1
ATOM 725 O O . HIS A 1 97 ? -15.194 -1.475 23.808 1.00 91.19 97 HIS A O 1
ATOM 731 N N . GLU A 1 98 ? -15.255 -0.781 21.684 1.00 89.81 98 GLU A N 1
ATOM 732 C CA . GLU A 1 98 ? -16.552 -0.099 21.800 1.00 89.81 98 GLU A CA 1
ATOM 733 C C . GLU A 1 98 ? -17.666 -1.057 22.239 1.00 89.81 98 GLU A C 1
ATOM 735 O O . GLU A 1 98 ? -18.451 -0.746 23.137 1.00 89.81 98 GLU A O 1
ATOM 740 N N . ALA A 1 99 ? -17.700 -2.269 21.679 1.00 89.69 99 ALA A N 1
ATOM 741 C CA . ALA A 1 99 ? -18.661 -3.287 22.089 1.00 89.69 99 ALA A CA 1
ATOM 742 C C . ALA A 1 99 ? -18.453 -3.735 23.549 1.00 89.69 99 ALA A C 1
ATOM 744 O O . ALA A 1 99 ? -19.416 -4.087 24.235 1.00 89.69 99 ALA A O 1
ATOM 745 N N . ALA A 1 100 ? -17.208 -3.760 24.035 1.00 88.25 100 ALA A N 1
ATOM 746 C CA . ALA A 1 100 ? -16.908 -4.061 25.431 1.00 88.25 100 ALA A CA 1
ATOM 747 C C . ALA A 1 100 ? -17.360 -2.932 26.370 1.00 88.25 100 ALA A C 1
ATOM 749 O O . ALA A 1 100 ? -17.995 -3.231 27.382 1.00 88.25 100 ALA A O 1
ATOM 750 N N . GLU A 1 101 ? -17.118 -1.669 26.010 1.00 86.88 101 GLU A N 1
ATOM 751 C CA . GLU A 1 101 ? -17.597 -0.501 26.763 1.00 86.88 101 GLU A CA 1
ATOM 752 C C . GLU A 1 101 ? -19.131 -0.472 26.836 1.00 86.88 101 GLU A C 1
ATOM 754 O O . GLU A 1 101 ? -19.693 -0.332 27.920 1.00 86.88 101 GLU A O 1
ATOM 759 N N . GLN A 1 102 ? -19.836 -0.732 25.730 1.00 87.12 102 GLN A N 1
ATOM 760 C CA . GLN A 1 102 ? -21.305 -0.810 25.724 1.00 87.12 102 GLN A CA 1
ATOM 761 C C . GLN A 1 102 ? -21.841 -1.910 26.649 1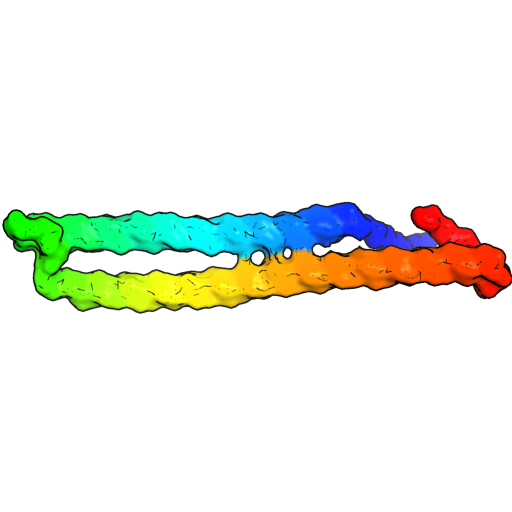.00 87.12 102 GLN A C 1
ATOM 763 O O . GLN A 1 102 ? -22.777 -1.688 27.421 1.00 87.12 102 GLN A O 1
ATOM 768 N N . ARG A 1 103 ? -21.231 -3.103 26.623 1.00 86.19 103 ARG A N 1
ATOM 769 C CA . ARG A 1 103 ? -21.591 -4.183 27.556 1.00 86.19 103 ARG A CA 1
ATOM 770 C C . ARG A 1 103 ? -21.310 -3.796 29.004 1.00 86.19 103 ARG A C 1
ATOM 772 O O . ARG A 1 103 ? -22.103 -4.139 29.877 1.00 86.19 103 ARG A O 1
ATOM 779 N N . ALA A 1 104 ? -20.215 -3.083 29.264 1.00 85.06 104 ALA A N 1
ATOM 780 C CA . ALA A 1 104 ? -19.900 -2.590 30.597 1.00 85.06 104 ALA A CA 1
ATOM 781 C C . ALA A 1 104 ? -20.940 -1.564 31.077 1.00 85.06 104 ALA A C 1
ATOM 783 O O . ALA A 1 104 ? -21.369 -1.631 32.227 1.00 85.06 104 ALA A O 1
ATOM 784 N N . VAL A 1 105 ? -21.396 -0.653 30.207 1.00 85.62 105 VAL A N 1
ATOM 785 C CA . VAL A 1 105 ? -22.477 0.300 30.521 1.00 85.62 105 VAL A CA 1
ATOM 786 C C . VAL A 1 105 ? -23.748 -0.445 30.908 1.00 85.62 105 VAL A C 1
ATOM 788 O O . VAL A 1 105 ? -24.270 -0.215 31.997 1.00 85.62 105 VAL A O 1
ATOM 791 N N . HIS A 1 106 ? -24.184 -1.410 30.099 1.00 81.94 106 HIS A N 1
ATOM 792 C CA . HIS A 1 106 ? -25.373 -2.204 30.413 1.00 81.94 106 HIS A CA 1
ATOM 793 C C . HIS A 1 106 ? -25.236 -3.028 31.700 1.00 81.94 106 HIS A C 1
ATOM 795 O O . HIS A 1 106 ? -26.178 -3.088 32.486 1.00 81.94 106 HIS A O 1
ATOM 801 N N . GLY A 1 107 ? -24.069 -3.628 31.953 1.00 84.19 107 GLY A N 1
ATOM 802 C CA . GLY A 1 107 ? -23.803 -4.356 33.198 1.00 84.19 107 GLY A CA 1
ATOM 803 C C . GLY A 1 107 ? -23.791 -3.450 34.434 1.00 84.19 107 GLY A C 1
ATOM 804 O O . GLY A 1 107 ? -24.135 -3.877 35.534 1.00 84.19 107 GLY A O 1
ATOM 805 N N . TRP A 1 108 ? -23.416 -2.179 34.280 1.00 84.50 108 TRP A N 1
ATOM 806 C CA . TRP A 1 108 ? -23.524 -1.198 35.358 1.00 84.50 108 TRP A CA 1
ATOM 807 C C . TRP A 1 108 ? -24.972 -0.757 35.583 1.00 84.50 108 TRP A C 1
ATOM 809 O O . TRP A 1 108 ? -25.420 -0.697 36.727 1.00 84.50 108 TRP A O 1
ATOM 819 N N . GLU A 1 109 ? -25.728 -0.515 34.510 1.00 82.56 109 GLU A N 1
ATOM 820 C CA . GLU A 1 109 ? -27.157 -0.184 34.579 1.00 82.56 109 GLU A CA 1
ATOM 821 C C . GLU A 1 109 ? -27.988 -1.304 35.225 1.00 82.56 109 GLU A C 1
ATOM 823 O O . GLU A 1 109 ? -28.930 -1.020 35.967 1.00 82.56 109 GLU A O 1
ATOM 828 N N . SER A 1 110 ? -27.628 -2.572 34.995 1.00 85.06 110 SER A N 1
ATOM 829 C CA . SER A 1 110 ? -28.273 -3.738 35.614 1.00 85.06 110 SER A CA 1
ATOM 830 C C . SER A 1 110 ? -27.842 -3.993 37.066 1.00 85.06 110 SER A C 1
ATOM 832 O O . SER A 1 110 ? -28.454 -4.813 37.752 1.00 85.06 110 SER A O 1
ATOM 834 N N . GLY A 1 111 ? -26.811 -3.295 37.554 1.00 79.50 111 GLY A N 1
ATOM 835 C CA . GLY A 1 111 ? -26.236 -3.484 38.888 1.00 79.50 111 GLY A CA 1
ATOM 836 C C . GLY A 1 111 ? -25.305 -4.697 39.020 1.00 79.50 111 GLY A C 1
ATOM 837 O O . GLY A 1 111 ? -24.858 -4.996 40.128 1.00 79.50 111 GLY A O 1
ATOM 838 N N . GLU A 1 112 ? -24.989 -5.388 37.920 1.00 76.50 112 GLU A N 1
ATOM 839 C CA . GLU A 1 112 ? -24.013 -6.486 37.890 1.00 76.50 112 GLU A CA 1
ATOM 840 C C . GLU A 1 112 ? -22.572 -5.980 38.069 1.00 76.50 112 GLU A C 1
ATOM 842 O O . GLU A 1 112 ? -21.741 -6.649 38.688 1.00 76.50 112 GLU A O 1
ATOM 847 N N . LEU A 1 113 ? -22.275 -4.775 37.573 1.00 74.56 113 LEU A N 1
ATOM 848 C CA . LEU A 1 113 ? -20.990 -4.103 37.749 1.00 74.56 113 LEU A CA 1
ATOM 849 C C . LEU A 1 113 ? -21.070 -3.037 38.844 1.00 74.56 113 LEU A C 1
ATOM 851 O O . LEU A 1 113 ? -21.915 -2.147 38.826 1.00 74.56 113 LEU A O 1
ATOM 855 N N . GLN A 1 114 ? -20.124 -3.090 39.785 1.00 72.31 114 GLN A N 1
ATOM 856 C CA . GLN A 1 114 ? -20.075 -2.171 40.930 1.00 72.31 114 GLN A CA 1
ATOM 857 C C . GLN A 1 114 ? -19.418 -0.817 40.614 1.00 72.31 114 GLN A C 1
ATOM 859 O O . GLN A 1 114 ? -19.520 0.117 41.409 1.00 72.31 114 GLN A O 1
ATOM 864 N N . VAL A 1 115 ? -18.733 -0.694 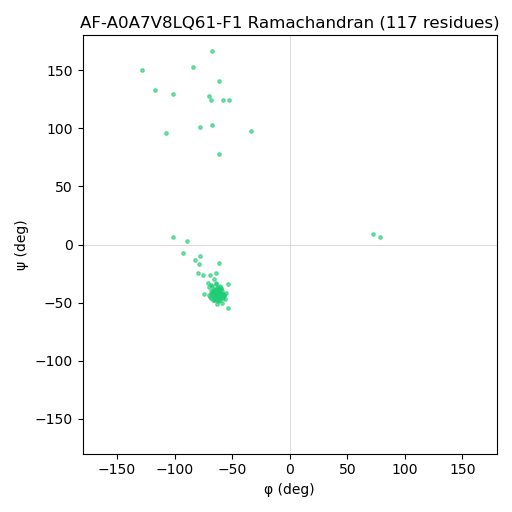39.473 1.00 77.56 115 VAL A N 1
ATOM 865 C CA . VAL A 1 115 ? -18.000 0.517 39.074 1.00 77.56 115 VAL A CA 1
ATOM 866 C C . VAL A 1 115 ? -18.611 1.085 37.803 1.00 77.56 115 VAL A C 1
ATOM 868 O O . VAL A 1 115 ? -18.841 0.349 36.847 1.00 77.56 115 VAL A O 1
ATOM 871 N N . LYS A 1 116 ? -18.851 2.401 37.797 1.00 72.06 116 LYS A N 1
ATOM 872 C CA . LYS A 1 116 ? -19.396 3.111 36.640 1.00 72.06 116 LYS A CA 1
ATOM 873 C C . LYS A 1 116 ? -18.369 3.142 35.488 1.00 72.06 116 LYS A C 1
ATOM 875 O O . LYS A 1 116 ? -17.264 3.645 35.716 1.00 72.06 116 LYS A O 1
ATOM 880 N N . PRO A 1 117 ? -18.714 2.656 34.281 1.00 71.19 117 PRO A N 1
ATOM 881 C CA . PRO A 1 117 ? -17.870 2.750 33.089 1.00 71.19 117 PRO A CA 1
ATOM 882 C C . PRO A 1 117 ? -17.730 4.193 32.607 1.00 71.19 117 PRO A C 1
ATOM 884 O O . PRO A 1 117 ? -18.461 5.083 33.053 1.00 71.19 117 PRO A O 1
ATOM 887 N N . ARG A 1 118 ? -16.775 4.435 31.703 1.00 69.81 118 ARG A N 1
ATOM 888 C CA . ARG A 1 118 ? -16.480 5.796 31.232 1.00 69.81 118 ARG A CA 1
ATOM 889 C C . ARG A 1 118 ? -17.524 6.323 30.245 1.00 69.81 118 ARG A C 1
ATOM 891 O O . ARG A 1 118 ? -17.782 7.525 30.3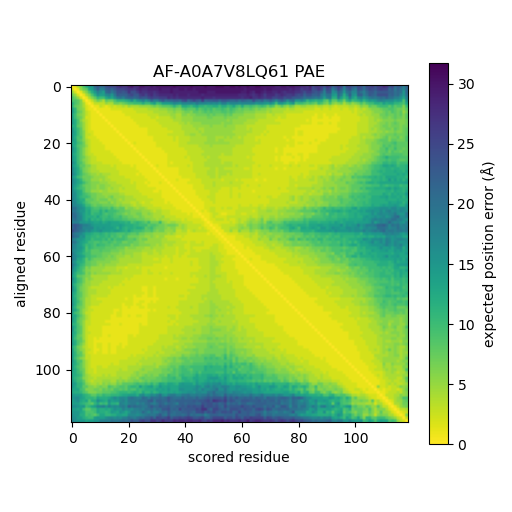01 1.00 69.81 118 ARG A O 1
ATOM 898 N N . GLY A 1 119 ? -18.209 5.423 29.532 1.00 52.09 119 GLY A N 1
ATOM 899 C CA . GLY A 1 119 ? -19.271 5.763 28.583 1.00 52.09 119 GLY A CA 1
ATOM 900 C C . GLY A 1 119 ? -18.715 6.260 27.262 1.00 52.09 119 GLY A C 1
ATOM 901 O O . GLY A 1 119 ? -17.800 7.111 27.297 1.00 52.09 119 GLY A O 1
#

Secondary structure (DSSP, 8-state):
--------HHHHHHHHHHHHHHHHHHHHHHHHHHHHHHHHHHHHHHTT-SSSSPPGGGHHHHHHHHHHHHHHHHHHHHHHHHHHHHHHHHHHHHHHHHHHHHHHHHHHHTTS-SS----

Nearest PDB structures (foldseek):
  8cqn-assembly1_B  TM=3.792E-01  e=3.393E+00  Borreliella burgdorferi B31
  2b5u-assembly2_C  TM=3.378E-01  e=3.206E+00  Escherichia coli
  5ew5-assembly4_D  TM=3.673E-01  e=5.658E+00  Escherichia coli

pLDDT: mean 89.99, std 12.1, range [37.62, 98.5]

Solvent-accessible surface area (backbone atoms only — not comparable to full-atom values): 6563 Å² total; per-residue (Å²): 132,82,86,69,83,77,82,55,58,67,61,42,48,52,49,22,52,48,33,42,52,53,30,53,50,51,54,55,51,49,55,54,48,49,59,51,53,53,49,52,53,45,52,62,28,12,75,76,38,93,84,62,45,58,32,75,88,45,48,65,58,54,53,53,50,49,55,53,50,53,52,49,50,54,52,49,51,55,52,32,52,50,34,42,49,54,21,49,53,40,47,50,51,41,53,52,49,52,54,48,52,53,50,43,44,52,33,30,78,71,62,78,37,94,63,84,61,90,126